Protein AF-A0A7C7QU16-F1 (afdb_monomer)

Structure (mmCIF, N/CA/C/O backbone):
data_AF-A0A7C7QU16-F1
#
_entry.id   AF-A0A7C7QU16-F1
#
loop_
_atom_site.group_PDB
_atom_site.id
_atom_site.type_symbol
_atom_site.label_atom_id
_atom_site.label_alt_id
_atom_site.label_comp_id
_atom_site.label_asym_id
_atom_site.label_entity_id
_atom_site.label_seq_id
_atom_site.pdbx_PDB_ins_code
_atom_site.Cartn_x
_atom_site.Cartn_y
_atom_site.Cartn_z
_atom_site.occupancy
_atom_site.B_iso_or_equiv
_atom_site.auth_seq_id
_atom_site.auth_comp_id
_atom_site.auth_asym_id
_atom_site.auth_atom_id
_atom_site.pdbx_PDB_model_num
ATOM 1 N N . MET A 1 1 ? -10.039 -1.786 0.485 1.00 81.62 1 MET A N 1
ATOM 2 C CA . MET A 1 1 ? -10.160 -2.403 -0.849 1.00 81.62 1 MET A CA 1
ATOM 3 C C . MET A 1 1 ? -9.449 -1.530 -1.865 1.00 81.62 1 MET A C 1
ATOM 5 O O . MET A 1 1 ? -9.658 -0.322 -1.855 1.00 81.62 1 MET A O 1
ATOM 9 N N . C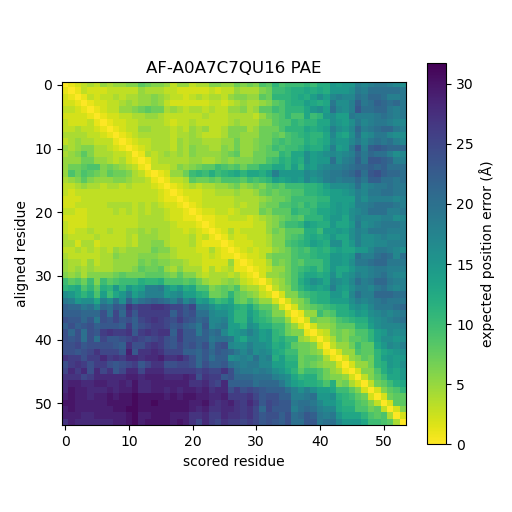YS A 1 2 ? -8.586 -2.123 -2.686 1.00 89.88 2 CYS A N 1
ATOM 10 C CA . CYS A 1 2 ? -7.900 -1.433 -3.773 1.00 89.88 2 CYS A CA 1
ATOM 11 C C . CYS A 1 2 ? -8.724 -1.488 -5.071 1.00 89.88 2 CYS A C 1
ATOM 13 O O . CYS A 1 2 ? -9.410 -2.484 -5.301 1.00 89.88 2 CYS A O 1
ATOM 15 N N . GLY A 1 3 ? -8.611 -0.477 -5.938 1.00 86.12 3 GLY A N 1
ATOM 16 C CA . GLY A 1 3 ? -9.255 -0.446 -7.258 1.00 86.12 3 GLY A CA 1
ATOM 17 C C . GLY A 1 3 ? -8.911 -1.640 -8.159 1.00 86.12 3 GLY A C 1
ATOM 18 O O . GLY A 1 3 ? -9.722 -2.038 -8.986 1.00 86.12 3 GLY A O 1
ATOM 19 N N . CYS A 1 4 ? -7.762 -2.292 -7.945 1.00 88.00 4 CYS A N 1
ATOM 20 C CA . CYS A 1 4 ? -7.387 -3.522 -8.651 1.00 88.00 4 CYS A CA 1
ATOM 21 C C . CYS A 1 4 ? -7.995 -4.813 -8.056 1.00 88.00 4 CYS A C 1
ATOM 23 O O . CYS A 1 4 ? -7.617 -5.909 -8.456 1.00 88.00 4 CYS A O 1
ATOM 25 N N . GLY A 1 5 ? -8.910 -4.701 -7.084 1.00 88.19 5 GLY A N 1
ATOM 26 C CA . 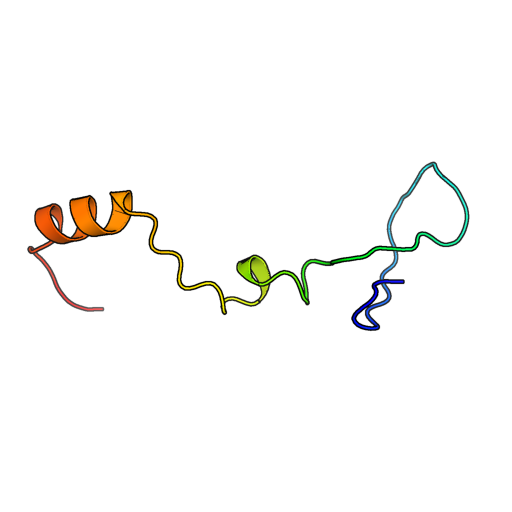GLY A 1 5 ? -9.603 -5.829 -6.445 1.00 88.19 5 GLY A CA 1
ATOM 27 C C . GLY A 1 5 ? -8.891 -6.415 -5.222 1.00 88.19 5 GLY A C 1
ATOM 28 O O . GLY A 1 5 ? -9.447 -7.270 -4.541 1.00 88.19 5 GLY A O 1
ATOM 29 N N . ASN A 1 6 ? -7.685 -5.942 -4.895 1.00 89.50 6 ASN A N 1
ATOM 30 C CA . ASN A 1 6 ? -6.929 -6.458 -3.756 1.00 89.50 6 ASN A CA 1
ATOM 31 C C . ASN A 1 6 ? -7.510 -5.980 -2.407 1.00 89.50 6 ASN A C 1
ATOM 33 O O . ASN A 1 6 ? -7.785 -4.788 -2.208 1.00 89.50 6 ASN A O 1
ATOM 37 N N . THR A 1 7 ? -7.650 -6.900 -1.453 1.00 90.12 7 THR A N 1
ATOM 38 C CA . THR A 1 7 ? -8.116 -6.644 -0.084 1.00 90.12 7 THR A CA 1
ATOM 39 C C . THR A 1 7 ? -7.070 -7.119 0.912 1.00 90.12 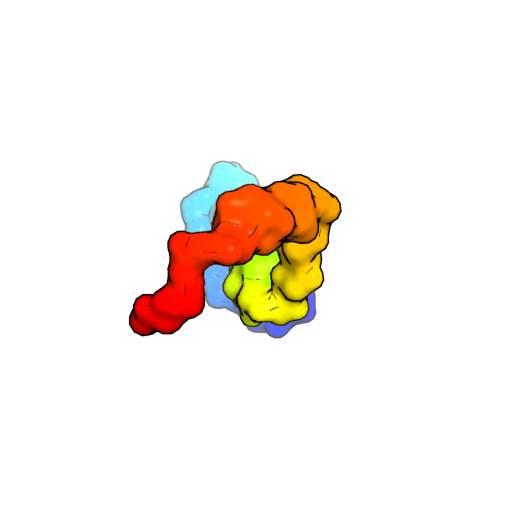7 THR A C 1
ATOM 41 O O . THR A 1 7 ? -6.682 -8.282 0.895 1.00 90.12 7 THR A O 1
ATOM 44 N N . PHE A 1 8 ? -6.637 -6.229 1.801 1.00 87.81 8 PHE A N 1
ATOM 45 C CA . PHE A 1 8 ? -5.644 -6.539 2.822 1.00 87.81 8 PHE A CA 1
ATOM 46 C C . PHE A 1 8 ? -6.005 -5.881 4.153 1.00 87.81 8 PHE A C 1
ATOM 48 O O . PHE A 1 8 ? -6.660 -4.834 4.187 1.00 87.81 8 PHE A O 1
ATOM 55 N N . THR A 1 9 ? -5.568 -6.503 5.245 1.00 89.06 9 THR A N 1
ATOM 56 C CA . THR A 1 9 ? -5.806 -6.030 6.610 1.00 89.06 9 THR A CA 1
ATOM 57 C C . THR A 1 9 ? -4.640 -5.151 7.046 1.00 89.06 9 THR A C 1
ATOM 59 O O . THR A 1 9 ? -3.499 -5.604 7.065 1.00 89.06 9 THR A O 1
ATOM 62 N N . ILE A 1 10 ? -4.920 -3.895 7.395 1.00 87.12 10 ILE A N 1
ATOM 63 C CA . ILE A 1 10 ? -3.930 -2.948 7.924 1.00 87.12 10 ILE A CA 1
ATOM 64 C C . ILE A 1 10 ? -4.411 -2.349 9.236 1.00 87.12 10 ILE A C 1
ATOM 66 O O . ILE A 1 10 ? -5.605 -2.136 9.442 1.00 87.12 10 ILE A O 1
ATOM 70 N N . LEU A 1 11 ? -3.453 -2.027 10.101 1.00 89.19 11 LEU A N 1
ATOM 71 C CA . LEU A 1 11 ? -3.697 -1.198 11.272 1.00 89.19 11 LEU A CA 1
ATOM 72 C C . LEU A 1 11 ? -3.894 0.247 10.797 1.00 89.19 11 LEU A C 1
ATOM 74 O O . LEU A 1 11 ? -3.018 0.821 10.154 1.00 89.19 11 LEU A O 1
ATOM 78 N N . SER A 1 12 ? -5.056 0.831 11.082 1.00 85.50 12 SER A N 1
ATOM 79 C CA . SER A 1 12 ? -5.371 2.219 10.738 1.00 85.50 12 SER A CA 1
ATOM 80 C C . SER A 1 12 ? -6.161 2.872 11.862 1.00 85.50 12 SER A C 1
ATOM 82 O O . SER A 1 12 ? -7.038 2.254 12.459 1.00 85.50 12 SER A O 1
ATOM 84 N N . THR A 1 13 ? -5.882 4.145 12.121 1.00 91.25 13 THR A N 1
ATOM 85 C CA . THR A 1 13 ? -6.614 4.971 13.090 1.00 91.25 13 THR A CA 1
ATOM 86 C C . THR A 1 13 ? -7.929 5.516 12.538 1.00 91.25 13 THR A C 1
ATOM 88 O O . THR A 1 13 ? -8.749 6.007 13.305 1.00 91.25 13 THR A O 1
ATOM 91 N N . LYS A 1 14 ? -8.156 5.422 11.219 1.00 83.94 14 LYS A N 1
ATOM 92 C CA . LYS A 1 14 ? -9.351 5.965 10.556 1.00 83.94 14 LYS A CA 1
ATOM 93 C C . LYS A 1 14 ? -10.637 5.213 10.931 1.00 83.94 14 LYS A C 1
ATOM 95 O O . LYS A 1 14 ? -11.707 5.808 10.892 1.00 83.94 14 LYS A O 1
ATOM 100 N N . GLY A 1 15 ? -10.523 3.937 11.310 1.00 79.94 15 GLY A N 1
ATOM 101 C CA . GLY A 1 15 ? -11.662 3.059 11.579 1.00 79.94 15 GLY A CA 1
ATOM 102 C C . GLY A 1 15 ? -12.435 2.678 10.306 1.00 79.94 15 GLY A C 1
ATOM 103 O O . GLY A 1 15 ? -12.593 3.473 9.382 1.00 79.94 15 GLY A O 1
ATOM 104 N N . GLY A 1 16 ? -12.915 1.435 10.238 1.00 85.06 16 GLY A N 1
ATOM 105 C CA . GLY A 1 16 ? -13.719 0.945 9.112 1.00 85.06 16 GLY A CA 1
ATOM 106 C C . GLY A 1 16 ? -12.925 0.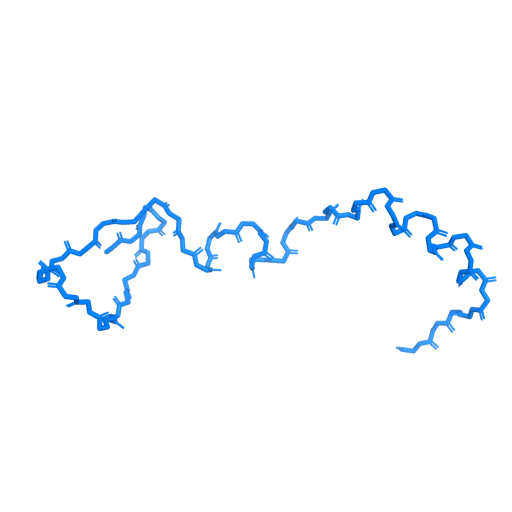604 7.841 1.00 85.06 16 GLY A C 1
ATOM 107 O O . GLY A 1 16 ? -11.733 0.303 7.884 1.00 85.06 16 GLY A O 1
ATOM 108 N N . THR A 1 17 ? -13.615 0.596 6.695 1.00 86.69 17 THR A N 1
ATOM 109 C CA . THR A 1 17 ? -13.040 0.165 5.408 1.00 86.69 17 THR A CA 1
ATOM 110 C C . THR A 1 17 ? -12.332 1.317 4.703 1.00 86.69 17 THR A C 1
ATOM 112 O O . THR A 1 17 ? -12.935 2.347 4.408 1.00 86.69 17 THR A O 1
ATOM 115 N N . VAL A 1 18 ? -11.053 1.123 4.374 1.00 87.50 18 VAL A N 1
ATOM 116 C CA . VAL A 1 18 ? -10.255 2.085 3.601 1.00 87.50 18 VAL A CA 1
ATOM 117 C C . VAL A 1 18 ? -10.274 1.707 2.119 1.00 87.50 18 VAL A C 1
ATOM 119 O O . VAL A 1 18 ? -9.918 0.581 1.759 1.00 87.50 18 VAL A O 1
ATOM 122 N N . TYR A 1 19 ? -10.674 2.644 1.259 1.00 88.62 19 TYR A N 1
ATOM 123 C CA . TYR A 1 19 ? -10.605 2.516 -0.200 1.00 88.62 19 TYR A CA 1
ATOM 124 C C . TYR A 1 19 ? -9.303 3.128 -0.722 1.00 88.62 19 TYR A C 1
ATOM 126 O O . TYR A 1 19 ? -8.880 4.179 -0.241 1.00 88.62 19 TYR A O 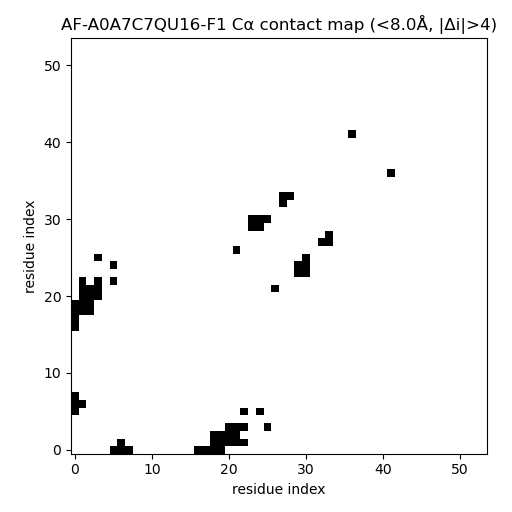1
ATOM 134 N N . LEU A 1 20 ? -8.649 2.439 -1.656 1.00 87.50 20 LEU A N 1
ATOM 135 C CA . LEU A 1 20 ? -7.329 2.789 -2.183 1.00 87.50 20 LEU A CA 1
ATOM 136 C C . LEU A 1 20 ? -7.332 2.712 -3.709 1.00 87.50 20 LEU A C 1
ATOM 138 O O . LEU A 1 20 ? -7.764 1.712 -4.276 1.00 87.50 20 LEU A O 1
ATOM 142 N N . GLU A 1 21 ? -6.757 3.710 -4.368 1.00 88.81 21 GLU A N 1
ATOM 143 C CA . GLU A 1 21 ? -6.648 3.727 -5.832 1.00 88.81 21 GLU A CA 1
ATOM 144 C C . GLU A 1 21 ? -5.593 2.729 -6.336 1.00 88.81 21 GLU A C 1
ATOM 146 O O . GLU A 1 21 ? -5.813 2.010 -7.308 1.00 88.81 21 GLU A O 1
ATOM 151 N N . VAL A 1 22 ? -4.458 2.619 -5.634 1.00 88.50 22 VAL A N 1
ATOM 152 C CA . VAL A 1 22 ? -3.326 1.765 -6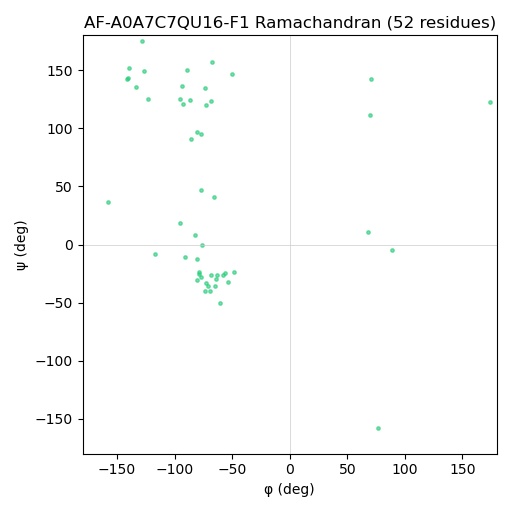.030 1.00 88.50 22 VAL A CA 1
ATOM 153 C C . VAL A 1 22 ? -2.711 1.080 -4.803 1.00 88.50 22 VAL A C 1
ATOM 155 O O . VAL A 1 22 ? -2.635 1.673 -3.729 1.00 88.50 22 VAL A O 1
ATOM 158 N N . CYS A 1 23 ? -2.265 -0.174 -4.948 1.00 89.62 23 CYS A N 1
ATOM 159 C CA . CYS A 1 23 ? -1.536 -0.921 -3.913 1.00 89.62 23 CYS A CA 1
ATOM 160 C C . CYS A 1 23 ? -0.225 -1.512 -4.452 1.00 89.62 23 CYS A C 1
ATOM 162 O O . CYS A 1 23 ? 0.046 -1.452 -5.649 1.00 89.62 23 CYS A O 1
ATOM 164 N N . ASN A 1 24 ? 0.578 -2.129 -3.586 1.00 87.56 24 ASN A N 1
ATOM 165 C CA . ASN A 1 24 ? 1.853 -2.758 -3.953 1.00 87.56 24 ASN A CA 1
ATOM 166 C C . ASN A 1 24 ? 1.731 -3.850 -5.030 1.00 87.56 24 ASN A C 1
ATOM 168 O O . ASN A 1 24 ? 2.682 -4.097 -5.754 1.00 87.56 24 ASN A O 1
ATOM 172 N N . GLN A 1 25 ? 0.579 -4.504 -5.156 1.00 86.06 25 GLN A N 1
ATOM 173 C CA . GLN A 1 25 ? 0.384 -5.540 -6.175 1.00 86.06 25 GLN A CA 1
ATOM 174 C C . GLN A 1 25 ? 0.157 -4.962 -7.575 1.00 86.06 25 GLN A C 1
ATOM 176 O O . GLN A 1 25 ? 0.480 -5.604 -8.568 1.00 86.06 25 GLN A O 1
ATOM 181 N N . CYS A 1 26 ? -0.401 -3.754 -7.664 1.00 85.81 26 CYS A N 1
ATOM 182 C CA . CYS A 1 26 ? -0.792 -3.153 -8.938 1.00 85.81 26 CYS A CA 1
ATOM 183 C C . CYS A 1 26 ? -0.035 -1.860 -9.272 1.00 85.81 26 CYS A C 1
ATOM 185 O O . CYS A 1 26 ? -0.112 -1.391 -10.406 1.00 85.81 26 CYS A O 1
ATOM 187 N N . HIS A 1 27 ? 0.767 -1.314 -8.351 1.00 85.88 27 HIS A N 1
ATOM 188 C CA . HIS A 1 27 ? 1.655 -0.206 -8.673 1.00 85.88 27 HIS A CA 1
ATOM 189 C C . HIS A 1 27 ? 2.768 -0.699 -9.618 1.00 85.88 27 HIS A C 1
ATOM 191 O O . HIS A 1 27 ? 3.518 -1.606 -9.242 1.00 85.88 27 HIS A O 1
ATOM 197 N N . PRO A 1 28 ? 2.939 -0.100 -10.811 1.00 82.00 28 PRO A N 1
ATOM 198 C CA . PRO A 1 28 ? 3.868 -0.588 -11.837 1.00 82.00 28 PRO A CA 1
ATOM 199 C C . PRO A 1 28 ? 5.312 -0.779 -11.353 1.00 82.00 28 PRO A C 1
ATOM 201 O O . PRO A 1 28 ? 6.002 -1.687 -11.815 1.00 82.00 28 PRO A O 1
ATOM 204 N N . PHE A 1 29 ? 5.741 0.059 -10.403 1.00 82.56 29 PHE A N 1
ATOM 205 C CA . PHE A 1 29 ? 7.041 -0.039 -9.734 1.00 82.56 29 PHE A CA 1
ATOM 206 C C . PHE A 1 29 ? 7.210 -1.362 -8.974 1.00 82.56 29 PHE A C 1
ATOM 208 O O . PHE A 1 29 ? 8.183 -2.075 -9.182 1.00 82.56 29 PHE A O 1
ATOM 215 N N . TYR A 1 30 ? 6.237 -1.721 -8.135 1.00 82.12 30 TYR A N 1
ATOM 216 C CA . TYR A 1 30 ? 6.289 -2.935 -7.319 1.00 82.12 30 TYR A CA 1
ATOM 217 C C . TYR A 1 30 ? 5.947 -4.198 -8.121 1.00 82.12 30 TYR A C 1
ATOM 219 O O . TYR A 1 30 ? 6.426 -5.278 -7.797 1.00 82.12 30 TYR A O 1
ATOM 227 N N . ALA A 1 31 ? 5.183 -4.064 -9.208 1.00 82.62 31 ALA A N 1
ATOM 228 C CA . ALA A 1 31 ? 4.884 -5.157 -10.131 1.00 82.62 31 ALA A CA 1
ATOM 229 C C . ALA A 1 31 ? 6.057 -5.514 -11.073 1.00 82.62 31 ALA A C 1
ATOM 231 O O . ALA A 1 31 ? 5.905 -6.390 -11.925 1.00 82.62 31 ALA A O 1
ATOM 232 N N . GLY A 1 32 ? 7.199 -4.814 -10.984 1.00 72.31 32 GLY A N 1
ATOM 233 C CA . GLY A 1 32 ? 8.399 -5.095 -11.785 1.00 72.31 32 GLY A CA 1
ATOM 234 C C . GLY A 1 32 ? 8.254 -4.814 -13.287 1.00 72.31 32 GLY A C 1
ATOM 235 O O . GLY A 1 32 ? 9.111 -5.201 -14.077 1.00 72.31 32 GLY A O 1
ATOM 236 N N . ARG A 1 33 ? 7.171 -4.147 -13.710 1.00 66.06 33 ARG A N 1
ATOM 237 C CA . ARG A 1 33 ? 6.903 -3.831 -15.129 1.00 66.06 33 ARG A CA 1
ATOM 238 C C . ARG A 1 33 ? 7.472 -2.485 -15.558 1.00 66.06 33 ARG A C 1
ATOM 240 O O . ARG A 1 33 ? 7.490 -2.160 -16.744 1.00 66.06 33 ARG A O 1
ATOM 247 N N . LEU A 1 34 ? 7.913 -1.689 -14.594 1.00 66.25 34 LEU A N 1
ATOM 248 C CA . LEU A 1 34 ? 8.399 -0.346 -14.821 1.00 66.25 34 LEU A CA 1
ATOM 249 C C . LEU A 1 34 ? 9.891 -0.387 -15.202 1.00 66.25 34 LEU A C 1
ATOM 251 O O . LEU A 1 34 ? 10.766 -0.319 -14.347 1.00 66.25 34 LEU A O 1
ATOM 255 N N . LYS A 1 35 ? 10.187 -0.480 -16.506 1.00 59.59 35 LYS A N 1
ATOM 256 C CA . LYS A 1 35 ? 11.542 -0.316 -17.069 1.00 59.59 35 LYS 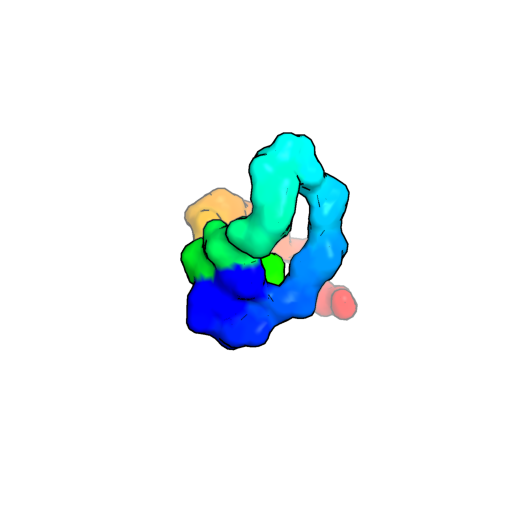A CA 1
ATOM 257 C C . LYS A 1 35 ? 11.950 1.163 -17.149 1.00 59.59 35 LYS A C 1
ATOM 259 O O . LYS A 1 35 ? 12.429 1.607 -18.188 1.00 59.59 35 LYS A O 1
ATOM 264 N N . ILE A 1 36 ? 11.750 1.951 -16.091 1.00 62.66 36 ILE A N 1
ATOM 265 C CA . ILE A 1 36 ? 12.448 3.241 -16.022 1.00 62.66 36 ILE A CA 1
ATOM 266 C C . ILE A 1 36 ? 13.841 2.898 -15.531 1.00 62.66 36 ILE A C 1
ATOM 268 O O . ILE A 1 36 ? 14.052 2.699 -14.339 1.00 62.66 36 ILE A O 1
ATOM 272 N N . LYS A 1 37 ? 14.775 2.770 -16.469 1.00 59.22 37 LYS A N 1
ATOM 273 C CA . LYS A 1 37 ? 16.150 3.161 -16.200 1.00 59.22 37 LYS A CA 1
ATOM 274 C C . LYS A 1 37 ? 16.129 4.685 -16.298 1.00 59.22 37 LYS A C 1
ATOM 276 O O . LYS A 1 37 ? 16.101 5.205 -17.408 1.00 59.22 37 LYS A O 1
ATOM 281 N N . PRO A 1 38 ? 15.975 5.426 -15.193 1.00 60.06 38 PRO A N 1
ATOM 282 C CA . PRO A 1 38 ? 16.220 6.863 -15.216 1.00 60.06 38 PRO A CA 1
ATOM 283 C C . PRO A 1 38 ? 17.589 7.129 -15.853 1.00 60.06 38 PRO A C 1
ATOM 285 O O . PRO A 1 38 ? 18.498 6.317 -15.694 1.00 60.06 38 PRO A O 1
ATOM 288 N N . ALA A 1 39 ? 17.724 8.251 -16.561 1.00 59.75 39 ALA A N 1
ATOM 289 C CA . ALA A 1 39 ? 18.905 8.600 -17.361 1.00 59.75 39 ALA A CA 1
ATOM 290 C C . ALA A 1 39 ? 20.256 8.418 -16.627 1.00 59.75 39 ALA A C 1
ATOM 292 O O . ALA A 1 39 ? 21.274 8.164 -17.258 1.00 59.75 39 ALA A O 1
ATOM 293 N N . TYR A 1 40 ? 20.277 8.452 -15.288 1.00 58.38 40 TYR A N 1
ATOM 294 C CA . TYR A 1 40 ? 21.475 8.156 -14.497 1.00 58.38 40 TYR A CA 1
ATOM 295 C C . TYR A 1 40 ? 22.009 6.717 -14.654 1.00 58.38 40 TYR A C 1
ATOM 297 O O . TYR A 1 40 ? 23.208 6.502 -14.495 1.00 58.38 40 TYR A O 1
ATOM 305 N N . TYR A 1 41 ? 21.170 5.730 -14.991 1.00 58.59 41 TYR A N 1
ATOM 306 C CA . TYR A 1 41 ? 21.622 4.357 -15.251 1.00 58.59 41 TYR A CA 1
ATOM 307 C C . TYR A 1 41 ? 22.237 4.185 -16.644 1.00 58.59 41 TYR A C 1
ATOM 309 O O . TYR A 1 41 ? 23.032 3.271 -16.833 1.00 58.59 41 TYR A O 1
ATOM 317 N N . GLU A 1 42 ? 21.905 5.040 -17.616 1.00 59.62 42 GLU A N 1
ATOM 318 C CA . GLU A 1 42 ? 22.615 5.070 -18.905 1.00 59.62 42 GLU A CA 1
ATOM 319 C C . GLU A 1 42 ? 24.036 5.610 -18.705 1.00 59.62 42 GLU A C 1
ATOM 321 O O . GLU A 1 42 ? 24.992 5.026 -19.205 1.00 59.62 42 GLU A O 1
ATOM 326 N N . MET A 1 43 ? 24.190 6.628 -17.849 1.00 59.19 43 MET A N 1
ATOM 327 C CA . MET A 1 43 ? 25.502 7.153 -17.449 1.00 59.19 43 MET A CA 1
ATOM 328 C C . MET A 1 43 ? 26.335 6.128 -16.654 1.00 59.19 43 MET A C 1
ATOM 330 O O . MET A 1 43 ? 27.550 6.059 -16.820 1.00 59.19 43 MET A O 1
ATOM 334 N N . GLN A 1 44 ? 25.703 5.302 -15.806 1.00 59.00 44 G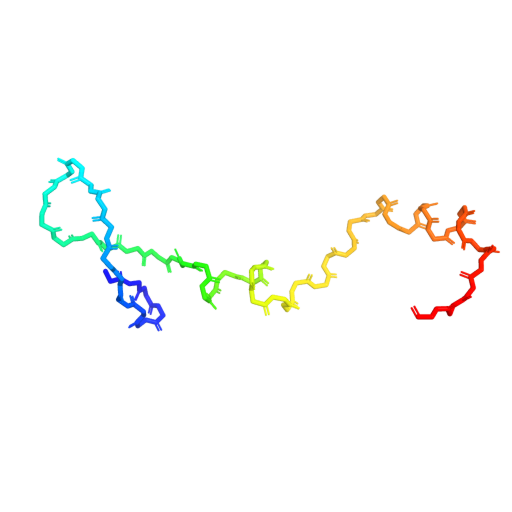LN A N 1
ATOM 335 C CA . GLN A 1 44 ? 26.381 4.183 -15.132 1.00 59.00 44 GLN A CA 1
ATOM 336 C C . GLN A 1 44 ? 26.733 3.044 -16.092 1.00 59.00 44 GLN A C 1
ATOM 338 O O . GLN A 1 44 ? 27.805 2.475 -15.950 1.00 59.00 44 GLN A O 1
ATOM 343 N N . ALA A 1 45 ? 25.904 2.742 -17.095 1.00 59.59 45 ALA A N 1
ATOM 344 C CA . ALA A 1 45 ? 26.203 1.697 -18.077 1.00 59.59 45 ALA A CA 1
ATOM 345 C C . ALA A 1 45 ? 27.439 2.018 -18.941 1.00 59.59 45 ALA A C 1
ATOM 347 O O . ALA A 1 45 ? 28.146 1.099 -19.352 1.00 59.59 45 ALA A O 1
ATOM 348 N N . GLU A 1 46 ? 27.733 3.299 -19.186 1.00 58.31 46 GLU A N 1
ATOM 349 C CA . GLU A 1 46 ? 28.976 3.719 -19.848 1.00 58.31 46 GLU A CA 1
ATOM 350 C C . GLU A 1 46 ? 30.213 3.583 -18.936 1.00 58.31 46 GLU A C 1
ATOM 352 O O . GLU A 1 46 ? 31.291 3.238 -19.417 1.00 58.31 46 GLU A O 1
ATOM 357 N N . LEU A 1 47 ? 30.068 3.782 -17.619 1.00 59.09 47 LEU A N 1
ATOM 358 C CA . LEU A 1 47 ? 31.147 3.595 -16.633 1.00 59.09 47 LEU A CA 1
ATOM 359 C C . LEU A 1 47 ? 31.355 2.119 -16.238 1.00 59.09 47 LEU A C 1
ATOM 361 O O . LEU A 1 47 ? 32.475 1.705 -15.945 1.00 59.09 47 LEU A O 1
ATOM 365 N N . GLU A 1 48 ? 30.294 1.316 -16.271 1.00 58.09 48 GLU A N 1
ATOM 366 C CA . GLU A 1 48 ? 30.267 -0.122 -15.971 1.00 58.09 48 GLU A CA 1
ATOM 367 C C . GLU A 1 48 ? 30.396 -0.994 -17.234 1.00 58.09 48 GLU A C 1
ATOM 369 O O . GLU A 1 48 ? 30.135 -2.200 -17.203 1.00 58.09 48 GLU A O 1
ATOM 374 N N . GLY A 1 49 ? 30.876 -0.426 -18.348 1.00 49.38 49 GLY A N 1
ATOM 375 C CA . GLY A 1 49 ? 31.336 -1.139 -19.548 1.00 49.38 49 GLY A CA 1
ATOM 376 C C . GLY A 1 49 ? 32.589 -1.998 -19.312 1.00 49.38 49 GLY A C 1
ATOM 377 O O . GLY A 1 49 ? 33.506 -2.021 -20.130 1.00 49.38 49 GLY A O 1
ATOM 378 N N . GLY A 1 50 ? 32.644 -2.693 -18.177 1.00 50.47 50 GLY A N 1
ATOM 379 C CA . GLY A 1 50 ? 33.787 -3.436 -17.681 1.00 50.47 50 GLY A CA 1
ATOM 380 C C . GLY A 1 50 ? 33.427 -4.535 -16.682 1.00 50.47 50 GLY A C 1
ATOM 381 O O . GLY A 1 50 ? 34.194 -4.731 -15.748 1.00 50.47 50 GLY A O 1
ATOM 382 N N . LYS A 1 51 ? 32.301 -5.244 -16.851 1.00 41.16 51 LYS A N 1
ATOM 383 C CA . LYS A 1 51 ? 32.216 -6.721 -16.771 1.00 41.16 51 LYS A CA 1
ATOM 384 C C . LYS A 1 51 ? 30.770 -7.206 -16.866 1.00 41.16 51 LYS A C 1
ATOM 386 O O . LYS A 1 51 ? 29.903 -6.833 -16.088 1.00 41.16 51 LYS A O 1
ATOM 391 N N . LYS A 1 52 ? 30.566 -8.055 -17.870 1.00 40.81 52 LYS A N 1
ATOM 392 C CA . LYS A 1 52 ? 29.426 -8.946 -18.047 1.00 40.81 52 LYS A CA 1
ATOM 393 C C . LYS A 1 52 ? 29.417 -10.039 -16.972 1.00 40.81 52 LYS A C 1
ATOM 395 O O . LYS A 1 52 ? 30.486 -10.417 -16.506 1.00 40.81 52 LYS A O 1
ATOM 400 N N . GLU A 1 53 ? 28.208 -10.569 -16.770 1.00 34.84 53 GLU A N 1
ATOM 401 C CA . GLU A 1 53 ? 27.875 -11.938 -16.337 1.00 34.84 53 GLU A CA 1
ATOM 402 C C . GLU A 1 53 ? 28.216 -12.309 -14.885 1.00 34.84 53 GLU A C 1
ATOM 404 O O . GLU A 1 53 ? 29.381 -12.420 -14.524 1.00 34.84 53 GLU A O 1
ATOM 409 N N . GLU A 1 54 ? 27.174 -12.513 -14.066 1.00 35.88 54 GLU A N 1
ATOM 410 C CA . GLU A 1 54 ? 26.693 -13.823 -13.568 1.00 35.88 54 GLU A CA 1
ATOM 411 C C . GLU A 1 54 ? 25.288 -13.688 -12.947 1.00 35.88 54 GLU A C 1
ATOM 413 O O . GLU A 1 54 ? 25.030 -12.678 -12.250 1.00 35.88 54 GLU A O 1
#

Foldseek 3Di:
DEPVPDDDDDDDPPDDDDYHPDDLCRDCVNVVNDPPPDVVVVVVCVVVVDDDDD

Secondary structure (DSSP, 8-state):
-BTTS-------TT-SPPPBS--TTTSTTTTT------THHHHHHHH-TT----

Sequence (54 aa):
MCGCGNTFTILSTKGGTVYLEVCNQCHPFYAGRLKIKPAYYEMQAELEGGKKEE

Nearest PDB structures (foldse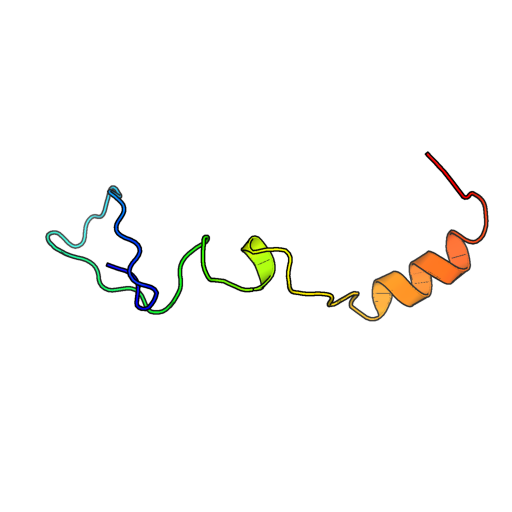ek):
  7n1p-assembly1_Le  TM=6.518E-01  e=1.163E-02  Escherichia coli K-12
  8cd1-assembly1_Le  TM=6.123E-01  e=1.920E-02  Pseudomonas aeruginosa PAO1
  7nbu-assembly1_l  TM=6.491E-01  e=1.534E-01  Escherichia coli K-12
  7nhm-assembly1_4  TM=5.912E-01  e=3.894E-01  Staphylococcus aureus subsp. aureus NCTC 8325

pLDDT: mean 73.56, std 16.45, range [34.84, 91.25]

Radius of gyration: 18.63 Å; Cα contacts (8 Å, |Δi|>4): 33; chains: 1; bounding box: 48×22×33 Å

Solvent-accessible surface area (backbone atoms only — not comparable to full-atom values): 3740 Å² total; per-residue (Å²): 70,28,72,85,71,51,74,82,91,74,95,66,91,82,65,84,87,60,78,37,80,70,45,68,80,71,33,50,72,68,56,70,70,55,83,73,70,56,71,69,51,59,59,43,51,69,74,55,75,78,73,81,89,135

Mean predicted aligned error: 12.33 Å